Protein AF-A0A376UET5-F1 (afdb_monomer_lite)

Sequence (104 aa):
MTEWSPLFSEPHPSREFCVQYGETDYDFLCRMAAEEGIFFYEEHAYKSTDQSLVLCDTVRHLPESFEIPWNPNTRTEVSTLCISQFRYSAQIRPSSVVDQRLHL

Secondary structure (DSSP, 8-state):
--EEEEE-SS--PPPS-----SS-HHHHHHHHHHHHT-EEEEEE-SSSS-EEEEEESSGGGSPPP----B---TTS--SS--B-----------S---------

Structure (mmCIF, N/CA/C/O backbone):
data_AF-A0A376UET5-F1
#
_entry.id   AF-A0A376UET5-F1
#
loop_
_atom_site.group_PDB
_atom_site.id
_atom_site.type_symbol
_atom_site.label_atom_id
_atom_site.label_alt_id
_atom_site.label_comp_id
_atom_site.label_asym_id
_atom_site.label_entity_id
_atom_site.label_seq_id
_atom_site.pdbx_PDB_ins_code
_atom_site.Cartn_x
_atom_site.Cartn_y
_atom_site.Cartn_z
_atom_site.occupancy
_atom_site.B_iso_or_equiv
_atom_site.auth_seq_id
_atom_site.auth_comp_id
_atom_site.auth_asym_id
_atom_site.auth_atom_id
_atom_site.pdbx_PDB_model_num
ATOM 1 N N . MET A 1 1 ? 14.995 13.349 7.132 1.00 49.09 1 MET A N 1
ATOM 2 C CA . MET A 1 1 ? 13.699 12.815 7.596 1.00 49.09 1 MET A CA 1
ATOM 3 C C . MET A 1 1 ? 12.961 12.450 6.327 1.00 49.09 1 MET A C 1
ATOM 5 O O . MET A 1 1 ? 12.925 13.306 5.456 1.00 49.09 1 MET A O 1
ATOM 9 N N . THR A 1 2 ? 12.539 11.198 6.154 1.00 65.31 2 THR A N 1
ATOM 10 C CA . THR A 1 2 ? 11.835 10.767 4.936 1.00 65.31 2 THR A CA 1
ATOM 11 C C . THR A 1 2 ? 10.578 11.613 4.787 1.00 65.31 2 THR A C 1
ATOM 13 O O . THR A 1 2 ? 9.813 11.736 5.746 1.00 65.31 2 THR A O 1
ATOM 16 N N . GLU A 1 3 ? 10.414 12.265 3.640 1.00 87.50 3 GLU A N 1
ATOM 17 C CA . GLU A 1 3 ? 9.196 13.024 3.372 1.00 87.50 3 GLU A CA 1
ATOM 18 C C . GLU A 1 3 ? 8.019 12.059 3.191 1.00 87.50 3 GLU A C 1
ATOM 20 O O . GLU A 1 3 ? 8.202 10.868 2.925 1.00 87.50 3 GLU A O 1
ATOM 25 N N . TRP A 1 4 ? 6.800 12.548 3.403 1.00 91.12 4 TRP A N 1
ATOM 26 C CA . TRP A 1 4 ? 5.597 11.754 3.186 1.00 91.12 4 TRP A CA 1
ATOM 27 C C . TRP A 1 4 ? 4.508 12.598 2.543 1.00 91.12 4 TRP A C 1
ATOM 29 O O . TRP A 1 4 ? 4.446 13.814 2.732 1.00 91.12 4 TRP A O 1
ATOM 39 N N . SER A 1 5 ? 3.662 11.952 1.748 1.00 92.88 5 SER A N 1
ATOM 40 C CA . SER A 1 5 ? 2.622 12.610 0.960 1.00 92.88 5 SER A CA 1
ATOM 41 C C . SER A 1 5 ? 1.277 11.900 1.139 1.00 92.88 5 SER A C 1
ATOM 43 O O . SER A 1 5 ? 1.145 10.748 0.721 1.00 92.88 5 SER A O 1
ATOM 45 N N . PRO A 1 6 ? 0.274 12.555 1.758 1.00 92.88 6 PRO A N 1
ATOM 46 C CA . PRO A 1 6 ? -1.081 12.023 1.838 1.00 92.88 6 PRO A CA 1
ATOM 47 C C . PRO A 1 6 ? -1.866 12.332 0.562 1.00 92.88 6 PRO A C 1
ATOM 49 O O . PRO A 1 6 ? -2.157 13.492 0.271 1.00 92.88 6 PRO A O 1
ATOM 52 N N . LEU A 1 7 ? -2.255 11.292 -0.170 1.00 94.75 7 LEU A N 1
ATOM 53 C CA . LEU A 1 7 ? -3.112 11.366 -1.351 1.00 94.75 7 LEU A CA 1
ATOM 54 C C . LEU A 1 7 ? -4.430 10.639 -1.058 1.00 94.75 7 LEU A C 1
ATOM 56 O O . LEU A 1 7 ? -4.665 9.518 -1.508 1.00 94.75 7 LEU A O 1
ATOM 60 N N . PHE A 1 8 ? -5.274 11.275 -0.246 1.00 94.81 8 PHE A N 1
ATOM 61 C CA . PHE A 1 8 ? -6.587 10.751 0.133 1.00 94.81 8 PHE A CA 1
ATOM 62 C C . PHE A 1 8 ? -7.683 11.389 -0.716 1.00 94.81 8 PHE A C 1
ATOM 64 O O . PHE A 1 8 ? -7.653 12.587 -1.001 1.00 94.81 8 PHE A O 1
ATOM 71 N N . SER A 1 9 ? -8.638 10.576 -1.143 1.00 93.81 9 SER A N 1
ATOM 72 C CA . SER A 1 9 ? -9.798 10.992 -1.932 1.00 93.81 9 SER A CA 1
ATOM 73 C C . SER A 1 9 ? -11.008 11.247 -1.050 1.00 93.81 9 SER A C 1
ATOM 75 O O . SER A 1 9 ? -11.821 12.110 -1.370 1.00 93.81 9 SER A O 1
ATOM 77 N N . GLU A 1 10 ? -11.105 10.522 0.062 1.00 89.00 10 GLU A N 1
ATOM 78 C CA . GLU A 1 10 ? -12.180 10.643 1.035 1.00 89.00 10 GLU A CA 1
ATOM 79 C C . GLU A 1 10 ? -11.662 11.224 2.363 1.00 89.00 10 GLU A C 1
ATOM 81 O O . GLU A 1 10 ? -10.486 11.080 2.716 1.00 89.00 10 GLU A O 1
ATOM 86 N N . PRO A 1 11 ? -12.520 11.915 3.132 1.00 92.00 11 PRO A N 1
ATOM 87 C CA . PRO A 1 11 ? -12.155 12.365 4.464 1.00 92.00 11 PRO A CA 1
ATOM 88 C C . PRO A 1 11 ? -12.051 11.173 5.424 1.00 92.00 11 PRO A C 1
ATOM 90 O O . PRO A 1 11 ? -13.020 10.446 5.634 1.00 92.00 11 PRO A O 1
ATOM 93 N N . HIS A 1 12 ? -10.902 11.036 6.083 1.00 91.12 12 HIS A N 1
ATOM 94 C CA . HIS A 1 12 ? -10.703 10.086 7.177 1.00 91.12 12 HIS A CA 1
ATOM 95 C C . HIS A 1 12 ? -11.013 10.764 8.519 1.00 91.12 12 HIS A C 1
ATOM 97 O O . HIS A 1 12 ? -10.288 11.685 8.916 1.00 91.12 12 HIS A O 1
ATOM 103 N N . PRO A 1 13 ? -12.103 10.386 9.211 1.00 88.94 13 PRO A N 1
ATOM 104 C CA . PRO A 1 13 ? -12.528 11.074 10.419 1.00 88.94 13 PRO A CA 1
ATOM 105 C C . PRO A 1 13 ? -11.542 10.854 11.567 1.00 88.94 13 PRO A C 1
ATOM 107 O O . PRO A 1 13 ? -11.029 9.756 11.788 1.00 88.94 13 PRO A O 1
ATOM 110 N N . SER A 1 14 ? -11.326 11.909 12.351 1.00 89.81 14 SER A N 1
ATOM 111 C CA . SER A 1 14 ? -10.572 11.807 13.597 1.00 89.81 14 SER A CA 1
ATOM 112 C C . SER A 1 14 ? -11.225 10.803 14.539 1.00 89.81 14 SER A C 1
ATOM 114 O O . SER A 1 14 ? -12.443 10.786 14.718 1.00 89.81 14 SER A O 1
ATOM 116 N N . ARG A 1 15 ? -10.392 9.994 15.184 1.00 89.56 15 ARG A N 1
ATOM 117 C CA . ARG A 1 15 ? -10.835 9.004 16.165 1.00 89.56 15 ARG A CA 1
ATOM 118 C C . ARG A 1 15 ? -10.931 9.642 17.539 1.00 89.56 15 ARG A C 1
ATOM 120 O O . ARG A 1 15 ? -10.042 10.392 17.930 1.00 89.56 15 ARG A O 1
ATOM 127 N N . GLU A 1 16 ? -11.982 9.302 18.279 1.00 90.19 16 GLU A N 1
ATOM 128 C CA . GLU A 1 16 ? -12.148 9.760 19.665 1.00 90.19 16 GLU A CA 1
ATOM 129 C C . GLU A 1 16 ? -11.083 9.152 20.584 1.00 90.19 16 GLU A C 1
ATOM 131 O O . GLU A 1 16 ? -10.532 9.838 21.442 1.00 90.19 16 GLU A O 1
ATOM 136 N N . PHE A 1 17 ? -10.745 7.878 20.355 1.00 88.00 17 PHE A N 1
ATOM 137 C CA . PHE A 1 17 ? -9.721 7.151 21.098 1.00 88.00 17 PHE A CA 1
ATOM 138 C C . PHE A 1 17 ? -8.852 6.321 20.154 1.00 88.00 17 PHE A C 1
ATOM 140 O O . PHE A 1 17 ? -9.352 5.589 19.299 1.00 88.00 17 PHE A O 1
ATOM 147 N N . CYS A 1 18 ? -7.536 6.419 20.328 1.00 92.00 18 CYS A N 1
ATOM 148 C CA . CYS A 1 18 ? -6.554 5.611 19.619 1.00 92.00 18 CYS A CA 1
ATOM 149 C C . CYS A 1 18 ? -5.354 5.377 20.540 1.00 92.00 18 CYS A C 1
ATOM 151 O O . CYS A 1 18 ? -4.799 6.331 21.084 1.00 92.00 18 CYS A O 1
ATOM 153 N N . VAL A 1 19 ? -4.982 4.116 20.752 1.00 94.81 19 VAL A N 1
ATOM 154 C CA . VAL A 1 19 ? -3.875 3.732 21.636 1.00 94.81 19 VAL A CA 1
ATOM 155 C C . VAL A 1 19 ? -2.894 2.840 20.888 1.00 94.81 19 VAL A C 1
ATOM 157 O O . VAL A 1 19 ? -3.306 2.000 20.090 1.00 94.81 19 VAL A O 1
ATOM 160 N N . GLN A 1 20 ? -1.608 3.019 21.182 1.00 96.75 20 GLN A N 1
ATOM 161 C CA . GLN A 1 20 ? -0.526 2.128 20.779 1.00 96.75 20 GLN A CA 1
ATOM 162 C C . GLN A 1 20 ? -0.061 1.381 22.030 1.00 96.75 20 GLN A C 1
ATOM 164 O O . GLN A 1 20 ? 0.455 1.994 22.968 1.00 96.75 20 GLN A O 1
ATOM 169 N N . TYR A 1 21 ? -0.283 0.068 22.085 1.00 96.94 21 TYR A N 1
ATOM 170 C CA . TYR A 1 21 ? 0.038 -0.731 23.269 1.00 96.94 21 TYR A CA 1
ATOM 171 C C . TYR A 1 21 ? 0.625 -2.085 22.886 1.00 96.94 21 TYR A C 1
ATOM 173 O O . TYR A 1 21 ? -0.037 -2.899 22.250 1.00 96.94 21 TYR A O 1
ATOM 181 N N . GLY A 1 22 ? 1.862 -2.341 23.317 1.00 97.00 22 GLY A N 1
ATOM 182 C CA . GLY A 1 22 ? 2.532 -3.624 23.084 1.00 97.00 22 GLY A CA 1
ATOM 183 C C . GLY A 1 22 ? 2.863 -3.916 21.615 1.00 97.00 22 GLY A C 1
ATOM 184 O O . GLY A 1 22 ? 3.158 -5.062 21.292 1.00 97.00 22 GLY A O 1
ATOM 185 N N . GLU A 1 23 ? 2.824 -2.907 20.743 1.00 98.00 23 GLU A N 1
ATOM 186 C CA . GLU A 1 23 ? 3.093 -3.012 19.304 1.00 98.00 23 GLU A CA 1
ATOM 187 C C . GLU A 1 23 ? 4.158 -1.991 18.866 1.00 98.00 23 GLU A C 1
ATOM 189 O O . GLU A 1 23 ? 4.350 -0.957 19.517 1.00 98.00 23 GLU A O 1
ATOM 194 N N . THR A 1 24 ? 4.878 -2.292 17.780 1.00 98.31 24 THR A N 1
ATOM 195 C CA . THR A 1 24 ? 5.867 -1.366 17.205 1.00 98.31 24 THR A CA 1
ATOM 196 C C . THR A 1 24 ? 5.179 -0.207 16.482 1.00 98.31 24 THR A C 1
ATOM 198 O O . THR A 1 24 ? 4.013 -0.312 16.107 1.00 98.31 24 THR A O 1
ATOM 201 N N . ASP A 1 25 ? 5.904 0.886 16.228 1.00 96.69 25 ASP A N 1
ATOM 202 C CA . ASP A 1 25 ? 5.364 2.022 15.462 1.00 96.69 25 ASP A CA 1
ATOM 203 C C . ASP A 1 25 ? 4.890 1.595 14.064 1.00 96.69 25 ASP A C 1
ATOM 205 O O . ASP A 1 25 ? 3.872 2.072 13.567 1.00 96.69 25 ASP A O 1
ATOM 209 N N . TYR A 1 26 ? 5.608 0.658 13.438 1.00 95.44 26 TYR A N 1
ATOM 210 C CA . TYR A 1 26 ? 5.241 0.124 12.131 1.00 95.44 26 TYR A CA 1
ATOM 211 C C . TYR A 1 26 ? 3.945 -0.690 12.187 1.00 95.44 26 TYR A C 1
ATOM 213 O O . TYR A 1 26 ? 3.058 -0.473 11.362 1.00 95.44 26 TYR A O 1
ATOM 221 N N . ASP A 1 27 ? 3.813 -1.590 13.166 1.00 97.75 27 ASP A N 1
ATOM 222 C CA . ASP A 1 27 ? 2.606 -2.411 13.322 1.00 97.75 27 ASP A CA 1
ATOM 223 C C . ASP A 1 27 ? 1.382 -1.539 13.617 1.00 97.75 27 ASP A C 1
ATOM 225 O O . ASP A 1 27 ? 0.323 -1.733 13.015 1.00 97.75 27 ASP A O 1
ATOM 229 N N . PHE A 1 28 ? 1.561 -0.519 14.464 1.00 96.69 28 PHE A N 1
ATOM 230 C CA . PHE A 1 28 ? 0.534 0.472 14.756 1.00 96.69 28 PHE A CA 1
ATOM 231 C C . PHE A 1 28 ? 0.070 1.180 13.478 1.00 96.69 28 PHE A C 1
ATOM 233 O O . PHE A 1 28 ? -1.120 1.168 13.166 1.00 96.69 28 PHE A O 1
ATOM 240 N N . LEU A 1 29 ? 0.995 1.738 12.688 1.00 94.44 29 LEU A N 1
ATOM 241 C CA . LEU A 1 29 ? 0.662 2.409 11.427 1.00 94.44 29 LEU A CA 1
ATOM 242 C C . LEU A 1 29 ? -0.014 1.467 10.424 1.00 94.44 29 LEU A C 1
ATOM 244 O O . LEU A 1 29 ? -0.993 1.863 9.793 1.00 94.44 29 LEU A O 1
ATOM 248 N N . CYS A 1 30 ? 0.457 0.224 10.296 1.00 96.31 30 CYS A N 1
ATOM 249 C CA . CYS A 1 30 ? -0.147 -0.766 9.402 1.00 96.31 30 CYS A CA 1
ATOM 250 C C . CYS A 1 30 ? -1.588 -1.079 9.797 1.00 96.31 30 CYS A C 1
ATOM 252 O O . CYS A 1 30 ? -2.469 -1.125 8.938 1.00 96.31 30 CYS A O 1
ATOM 254 N N . ARG A 1 31 ? -1.839 -1.274 11.094 1.00 96.19 31 ARG A N 1
ATOM 255 C CA . ARG A 1 31 ? -3.185 -1.527 11.604 1.00 96.19 31 ARG A CA 1
ATOM 256 C C . ARG A 1 31 ? -4.096 -0.325 11.366 1.00 96.19 31 ARG A C 1
ATOM 258 O O . ARG A 1 31 ? -5.196 -0.500 10.851 1.00 96.19 31 ARG A O 1
ATOM 265 N N . MET A 1 32 ? -3.626 0.887 11.664 1.00 94.88 32 MET A N 1
ATOM 266 C CA . MET A 1 32 ? -4.390 2.115 11.427 1.00 94.88 32 MET A CA 1
ATOM 267 C C . MET A 1 32 ? -4.722 2.314 9.945 1.00 94.88 32 MET A C 1
ATOM 269 O O . MET A 1 32 ? -5.864 2.618 9.612 1.00 94.88 32 MET A O 1
ATOM 273 N N . ALA A 1 33 ? -3.752 2.097 9.055 1.00 94.75 33 ALA A N 1
ATOM 274 C CA . ALA A 1 33 ? -3.956 2.204 7.617 1.00 94.75 33 ALA A CA 1
ATOM 275 C C . ALA A 1 33 ? -4.969 1.162 7.113 1.00 94.75 33 ALA A C 1
ATOM 277 O O . ALA A 1 33 ? -5.898 1.508 6.389 1.00 94.75 33 ALA A O 1
ATOM 278 N N . ALA A 1 34 ? -4.859 -0.093 7.562 1.00 94.81 34 ALA A N 1
ATOM 279 C CA . ALA A 1 34 ? -5.775 -1.163 7.174 1.00 94.81 34 ALA A CA 1
ATOM 280 C C . ALA A 1 34 ? -7.228 -0.898 7.605 1.00 94.81 34 ALA A C 1
ATOM 282 O O . ALA A 1 34 ? -8.148 -1.170 6.835 1.00 94.81 34 ALA A O 1
ATOM 283 N N . GLU A 1 35 ? -7.444 -0.353 8.807 1.00 92.88 35 GLU A N 1
ATOM 284 C CA . GLU A 1 35 ? -8.784 -0.002 9.299 1.00 92.88 35 GLU A CA 1
ATOM 285 C C . GLU A 1 35 ? -9.456 1.103 8.466 1.00 92.88 35 GLU A C 1
ATOM 287 O O . GLU A 1 35 ? -10.681 1.122 8.354 1.00 92.88 35 GLU A O 1
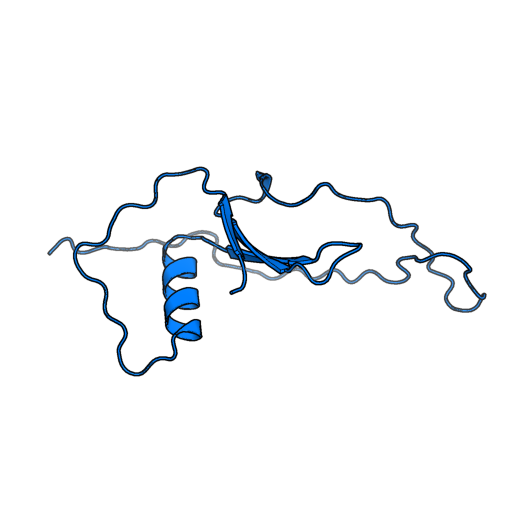ATOM 292 N N . GLU A 1 36 ? -8.665 1.996 7.869 1.00 93.00 36 GLU A N 1
ATOM 293 C CA . GLU A 1 36 ? -9.131 3.106 7.029 1.00 93.00 36 GLU A CA 1
ATOM 294 C C .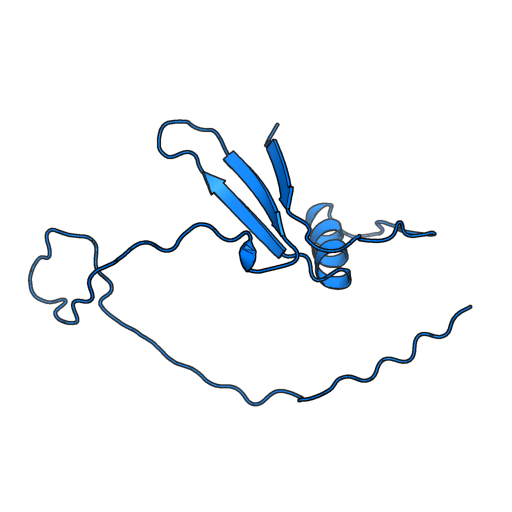 GLU A 1 36 ? -9.098 2.784 5.523 1.00 93.00 36 GLU A C 1
ATOM 296 O O . GLU A 1 36 ? -9.474 3.617 4.703 1.00 93.00 36 GLU A O 1
ATOM 301 N N . GLY A 1 37 ? -8.643 1.589 5.129 1.00 94.00 37 GLY A N 1
ATOM 302 C CA . GLY A 1 37 ? -8.472 1.229 3.716 1.00 94.00 37 GLY A CA 1
ATOM 303 C C . GLY A 1 37 ? -7.315 1.957 3.018 1.00 94.00 37 GLY A C 1
ATOM 304 O O . GLY A 1 37 ? -7.288 2.034 1.791 1.00 94.00 37 GLY A O 1
ATOM 305 N N . ILE A 1 38 ? -6.356 2.473 3.786 1.00 95.94 38 ILE A N 1
ATOM 306 C CA . ILE A 1 38 ? -5.165 3.160 3.289 1.00 95.94 38 ILE A CA 1
ATOM 307 C C . ILE A 1 38 ? -4.071 2.129 2.992 1.00 95.94 38 ILE A C 1
ATOM 309 O O . ILE A 1 38 ? -3.763 1.257 3.805 1.00 95.94 38 ILE A O 1
ATOM 313 N N . PHE A 1 39 ? -3.434 2.263 1.835 1.00 95.25 39 PHE A N 1
ATOM 314 C CA . PHE A 1 39 ? -2.194 1.580 1.483 1.00 95.25 39 PHE A CA 1
ATOM 315 C C . PHE A 1 39 ? -1.081 2.606 1.253 1.00 95.25 39 PHE A C 1
ATOM 317 O O . PHE A 1 39 ? -1.330 3.805 1.130 1.00 95.25 39 PHE A O 1
ATOM 324 N N . PHE A 1 40 ? 0.164 2.141 1.204 1.00 95.06 40 PHE A N 1
ATOM 325 C CA . PHE A 1 40 ? 1.309 3.013 0.978 1.00 95.06 40 PHE A CA 1
ATOM 326 C C . PHE A 1 40 ? 2.377 2.347 0.117 1.00 95.06 40 PHE A C 1
ATOM 328 O O . PHE A 1 40 ? 2.475 1.120 0.057 1.00 95.06 40 PHE A O 1
ATOM 335 N N . TYR A 1 41 ? 3.176 3.172 -0.551 1.00 93.19 41 TYR A N 1
ATOM 336 C CA . TYR A 1 41 ? 4.336 2.756 -1.331 1.00 93.19 41 TYR A CA 1
ATOM 337 C C . TYR A 1 41 ? 5.448 3.800 -1.223 1.00 93.19 41 TYR A C 1
ATOM 339 O O . TYR A 1 41 ? 5.211 4.951 -0.857 1.00 93.19 41 TYR A O 1
ATOM 347 N N . GLU A 1 42 ? 6.674 3.388 -1.526 1.00 92.12 42 GLU A N 1
ATOM 348 C CA . GLU A 1 42 ? 7.813 4.298 -1.571 1.00 92.12 42 GLU A CA 1
ATOM 349 C C . GLU A 1 42 ? 8.030 4.808 -2.989 1.00 92.12 42 GLU A C 1
ATOM 351 O O . GLU A 1 42 ? 8.075 4.029 -3.945 1.00 92.12 42 GLU A O 1
ATOM 356 N N . GLU A 1 43 ? 8.218 6.115 -3.111 1.00 90.00 43 GLU A N 1
ATOM 357 C CA . GLU A 1 43 ? 8.665 6.750 -4.338 1.00 90.00 43 GLU A CA 1
ATOM 358 C C . GLU A 1 43 ? 10.131 7.154 -4.191 1.00 90.00 43 GLU A C 1
ATOM 360 O O . GLU A 1 43 ? 10.516 7.846 -3.245 1.00 90.00 43 GLU A O 1
ATOM 365 N N . HIS A 1 44 ? 10.950 6.691 -5.135 1.00 88.62 44 HIS A N 1
ATOM 366 C CA . HIS A 1 44 ? 12.386 6.948 -5.180 1.00 88.62 44 HIS A CA 1
ATOM 367 C C . HIS A 1 44 ? 12.693 7.862 -6.358 1.00 88.62 44 HIS A C 1
ATOM 369 O O . HIS A 1 44 ? 12.347 7.558 -7.504 1.00 88.62 44 HIS A O 1
ATOM 375 N N . ALA A 1 45 ? 13.368 8.976 -6.093 1.00 82.38 45 ALA A N 1
ATOM 376 C CA . ALA A 1 45 ? 13.765 9.890 -7.146 1.00 82.38 45 ALA A CA 1
ATOM 377 C C . ALA A 1 45 ? 14.795 9.234 -8.080 1.00 82.38 45 ALA A C 1
ATOM 379 O O . ALA A 1 45 ? 15.800 8.675 -7.654 1.00 82.38 45 ALA A O 1
ATOM 380 N N . TYR A 1 46 ? 14.590 9.356 -9.394 1.00 77.38 46 TYR A N 1
ATOM 381 C CA . TYR A 1 46 ? 15.458 8.705 -10.387 1.00 77.38 46 TYR A CA 1
ATOM 382 C C . TYR A 1 46 ? 16.913 9.214 -10.374 1.00 77.38 46 TYR A C 1
ATOM 384 O O . TYR A 1 46 ? 17.826 8.518 -10.814 1.00 77.38 46 TYR A O 1
ATOM 392 N N . LYS A 1 47 ? 17.139 10.457 -9.928 1.00 83.94 47 LYS A N 1
ATOM 393 C CA . LYS A 1 47 ? 18.444 11.143 -10.012 1.00 83.94 47 LYS A CA 1
ATOM 394 C C . LYS A 1 47 ? 19.015 11.588 -8.667 1.00 83.94 47 LYS A C 1
ATOM 396 O O . LYS A 1 47 ? 20.137 12.091 -8.647 1.00 83.94 47 LYS A O 1
ATOM 401 N N . SER A 1 48 ? 18.268 11.452 -7.580 1.00 84.81 48 SER A N 1
ATOM 402 C CA . SER A 1 48 ? 18.698 11.853 -6.239 1.00 84.81 48 SER A CA 1
ATOM 403 C C . SER A 1 48 ? 18.477 10.711 -5.254 1.00 84.81 48 SER A C 1
ATOM 405 O O . SER A 1 48 ? 17.929 9.670 -5.598 1.00 84.81 48 SER A O 1
ATOM 407 N N . THR A 1 49 ? 18.943 10.894 -4.023 1.00 84.94 49 THR A N 1
ATOM 408 C CA . THR A 1 49 ? 18.683 9.973 -2.908 1.00 84.94 49 THR A CA 1
ATOM 409 C C . THR A 1 49 ? 17.375 10.302 -2.190 1.00 84.94 49 THR A C 1
ATOM 411 O O . THR A 1 49 ? 17.191 9.897 -1.044 1.00 84.94 49 THR A O 1
ATOM 414 N N . ASP A 1 50 ? 16.511 11.103 -2.817 1.00 87.06 50 ASP A N 1
ATOM 415 C CA . ASP A 1 50 ? 15.250 11.507 -2.217 1.00 87.06 50 ASP A CA 1
ATOM 416 C C . ASP A 1 50 ? 14.276 10.333 -2.271 1.00 87.06 50 ASP A C 1
ATOM 418 O O . ASP A 1 50 ? 14.075 9.704 -3.315 1.00 87.06 50 ASP A O 1
ATOM 422 N N . GLN A 1 51 ? 13.688 10.049 -1.117 1.00 88.56 51 GLN A N 1
ATOM 423 C CA . GLN A 1 51 ? 12.706 8.999 -0.921 1.00 88.56 51 GLN A CA 1
ATOM 424 C C . GLN A 1 51 ? 11.515 9.608 -0.188 1.00 88.56 51 GLN A C 1
ATOM 426 O O . GLN A 1 51 ? 11.691 10.291 0.828 1.00 88.56 51 GLN A O 1
ATOM 431 N N . SER A 1 52 ? 10.316 9.331 -0.690 1.00 91.31 52 SER A N 1
ATOM 432 C CA . SER A 1 52 ? 9.066 9.747 -0.064 1.00 91.31 52 SER A CA 1
ATOM 433 C C . SER A 1 52 ? 8.154 8.549 0.161 1.00 91.31 52 SER A C 1
ATOM 435 O O . SER A 1 52 ? 8.102 7.629 -0.659 1.00 91.31 52 SER A O 1
ATOM 437 N N . LEU A 1 53 ? 7.435 8.555 1.281 1.00 93.31 53 LEU A N 1
ATOM 438 C CA . LEU A 1 53 ? 6.366 7.601 1.547 1.00 93.31 53 LEU A CA 1
ATOM 439 C C . LEU A 1 53 ? 5.034 8.189 1.079 1.00 93.31 53 LEU A C 1
ATOM 441 O O . LEU A 1 53 ? 4.565 9.195 1.615 1.00 93.31 53 LEU A O 1
ATOM 445 N N . VAL A 1 54 ? 4.397 7.541 0.113 1.00 94.25 54 VAL A N 1
ATOM 446 C CA . VAL A 1 54 ? 3.094 7.963 -0.400 1.00 94.25 54 VAL A CA 1
ATOM 447 C C . VAL A 1 54 ? 2.002 7.130 0.259 1.00 94.25 54 VAL A C 1
ATOM 449 O O . VAL A 1 54 ? 2.079 5.904 0.251 1.00 94.25 54 VAL A O 1
ATOM 45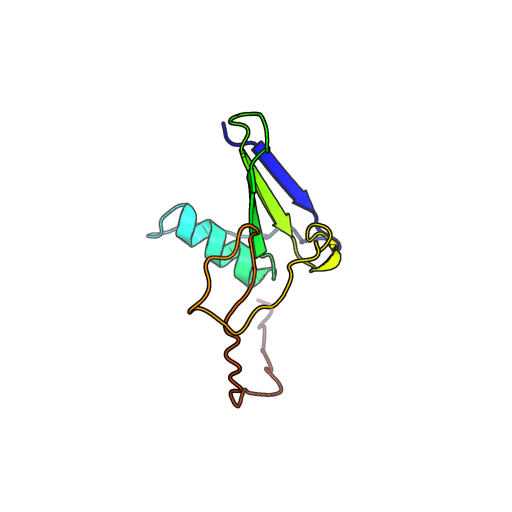2 N N . LEU A 1 55 ? 0.991 7.791 0.827 1.00 95.38 55 LEU A N 1
ATOM 453 C CA . LEU A 1 55 ? -0.186 7.155 1.423 1.00 95.38 55 LEU A CA 1
ATOM 454 C C . LEU A 1 55 ? -1.411 7.415 0.543 1.00 95.38 55 LEU A C 1
ATOM 456 O O . LEU A 1 55 ? -1.657 8.558 0.162 1.00 95.38 55 LEU A O 1
ATOM 460 N N . CYS A 1 56 ? -2.182 6.374 0.230 1.00 96.25 56 CYS A N 1
ATOM 461 C CA . CYS A 1 56 ? -3.323 6.442 -0.683 1.00 96.25 56 CYS A CA 1
ATOM 462 C C . CYS A 1 56 ? -4.497 5.586 -0.202 1.00 96.25 56 CYS A C 1
ATOM 464 O O . CYS A 1 56 ? -4.302 4.492 0.317 1.00 96.25 56 CYS A O 1
ATOM 466 N N . ASP A 1 57 ? -5.720 6.046 -0.455 1.00 96.19 57 ASP A N 1
ATOM 467 C CA . ASP A 1 57 ? -6.972 5.298 -0.236 1.00 96.19 57 ASP A CA 1
ATOM 468 C C . ASP A 1 57 ? -7.584 4.765 -1.548 1.00 96.19 57 ASP A C 1
ATOM 470 O O . ASP A 1 57 ? -8.551 4.003 -1.560 1.00 96.19 57 ASP A O 1
ATOM 474 N N . THR A 1 58 ? -7.009 5.155 -2.689 1.00 94.25 58 THR A N 1
ATOM 475 C CA . THR A 1 58 ? -7.491 4.794 -4.019 1.00 94.25 58 THR A CA 1
ATOM 476 C C . THR A 1 58 ? -6.346 4.546 -4.987 1.00 94.25 58 THR A C 1
ATOM 478 O O . THR A 1 58 ? -5.280 5.154 -4.916 1.00 94.25 58 THR A O 1
ATOM 481 N N . VAL A 1 59 ? -6.605 3.697 -5.978 1.00 92.50 59 VAL A N 1
ATOM 482 C CA . VAL A 1 59 ? -5.657 3.391 -7.057 1.00 92.50 59 VAL A CA 1
ATOM 483 C C . VAL A 1 59 ? -5.461 4.545 -8.045 1.00 92.50 59 VAL A C 1
ATOM 485 O O . VAL A 1 59 ? -4.566 4.479 -8.878 1.00 92.50 59 VAL A O 1
ATOM 488 N N . ARG A 1 60 ? -6.285 5.602 -7.982 1.00 90.56 60 ARG A N 1
ATOM 489 C CA . ARG A 1 60 ? -6.175 6.769 -8.881 1.00 90.56 60 ARG A CA 1
ATOM 490 C C . ARG A 1 60 ? -4.884 7.558 -8.691 1.00 90.56 60 ARG A C 1
ATOM 492 O O . ARG A 1 60 ? -4.458 8.221 -9.626 1.00 90.56 60 ARG A O 1
ATOM 499 N N . HIS A 1 61 ? -4.308 7.488 -7.495 1.00 89.19 61 HIS A N 1
ATOM 500 C CA . HIS A 1 61 ? -3.075 8.188 -7.141 1.00 89.19 61 HIS A CA 1
ATOM 501 C C . HIS A 1 61 ? -1.822 7.355 -7.420 1.00 89.19 61 HIS A C 1
ATOM 503 O O . HIS A 1 61 ? -0.720 7.802 -7.125 1.00 89.19 61 HIS A O 1
ATOM 509 N N . LEU A 1 62 ? -1.974 6.151 -7.987 1.00 90.38 62 LEU A N 1
ATOM 510 C CA . LEU A 1 62 ? -0.828 5.366 -8.427 1.00 90.38 62 LEU A CA 1
ATOM 511 C C . LEU A 1 62 ? -0.111 6.068 -9.593 1.00 90.38 62 LEU A C 1
ATOM 513 O O . LEU A 1 62 ? -0.775 6.702 -10.420 1.00 90.38 62 LEU A O 1
ATOM 517 N N . PRO A 1 63 ? 1.222 5.915 -9.701 1.00 88.75 63 PRO A N 1
ATOM 518 C CA . PRO A 1 63 ? 1.982 6.457 -10.819 1.00 88.75 63 PRO A CA 1
ATOM 519 C C . PRO A 1 63 ? 1.454 5.966 -12.168 1.00 88.75 63 PRO A C 1
ATOM 521 O O . PRO A 1 63 ? 0.921 4.855 -12.280 1.00 88.75 63 PRO A O 1
ATOM 524 N N . GLU A 1 64 ? 1.650 6.774 -13.210 1.00 89.12 64 GLU A N 1
ATOM 525 C CA . GLU A 1 64 ? 1.308 6.367 -14.571 1.00 89.12 64 GLU A CA 1
ATOM 526 C C . GLU A 1 64 ? 2.037 5.075 -14.956 1.00 89.12 64 GLU A C 1
ATOM 528 O O . GLU A 1 64 ? 3.218 4.866 -14.662 1.00 89.12 64 GLU A O 1
ATOM 533 N N . SER A 1 65 ? 1.315 4.187 -15.638 1.00 87.75 65 SER A N 1
ATOM 534 C CA . SER A 1 65 ? 1.901 2.962 -16.167 1.00 87.75 65 SER A CA 1
ATOM 535 C C . SER A 1 65 ? 2.925 3.277 -17.252 1.00 87.75 65 SER A C 1
ATOM 537 O O . SER A 1 65 ? 2.734 4.195 -18.048 1.00 87.75 65 SER A O 1
ATOM 539 N N . PHE A 1 66 ? 3.941 2.432 -17.363 1.00 89.69 66 PHE A N 1
ATOM 540 C CA . PHE A 1 66 ? 4.911 2.471 -18.450 1.00 89.69 66 PHE A CA 1
ATOM 541 C C . PHE A 1 66 ? 4.861 1.179 -19.266 1.00 89.69 66 PHE A C 1
ATOM 543 O O . PHE A 1 66 ? 4.451 0.122 -18.779 1.00 89.69 66 PHE A O 1
ATOM 550 N N . GLU A 1 67 ? 5.281 1.262 -20.525 1.00 92.44 67 GLU A N 1
ATOM 551 C CA . GLU A 1 67 ? 5.343 0.099 -21.402 1.00 92.44 67 GLU A CA 1
ATOM 552 C C . GLU A 1 67 ? 6.590 -0.745 -21.104 1.00 92.44 67 GLU A C 1
ATOM 554 O O . GLU A 1 67 ? 7.705 -0.230 -21.008 1.00 92.44 67 GLU A O 1
ATOM 559 N N . ILE A 1 68 ? 6.407 -2.064 -20.998 1.00 93.25 68 ILE A N 1
ATOM 560 C CA . ILE A 1 68 ? 7.499 -3.040 -20.910 1.00 93.25 68 ILE A CA 1
ATOM 561 C C . ILE A 1 68 ? 7.252 -4.128 -21.957 1.00 93.25 68 ILE A C 1
ATOM 563 O O . ILE A 1 68 ? 6.181 -4.743 -21.944 1.00 93.25 68 ILE A O 1
ATOM 567 N N . PRO A 1 69 ? 8.212 -4.416 -22.854 1.00 93.38 69 PRO A N 1
ATOM 568 C CA . PRO A 1 69 ? 8.037 -5.453 -23.861 1.00 93.38 69 PRO A CA 1
ATOM 569 C C . PRO A 1 69 ? 7.941 -6.841 -23.219 1.00 93.38 69 PRO A C 1
ATOM 571 O O . PRO A 1 69 ? 8.612 -7.139 -22.229 1.00 93.38 69 PRO A O 1
ATOM 574 N N . TRP A 1 70 ? 7.141 -7.724 -23.816 1.00 92.56 70 TRP A N 1
ATOM 575 C CA . TRP A 1 70 ? 7.097 -9.138 -23.449 1.00 92.56 70 TRP A CA 1
ATOM 576 C C . TRP A 1 70 ? 7.971 -9.969 -24.391 1.00 92.56 70 TRP A C 1
ATOM 578 O O . TRP A 1 70 ? 7.831 -9.884 -25.611 1.00 92.56 70 TRP A O 1
ATOM 588 N N . ASN A 1 71 ? 8.853 -10.797 -23.831 1.00 91.56 71 ASN A N 1
ATOM 589 C CA . ASN A 1 71 ? 9.671 -11.742 -24.581 1.00 91.56 71 ASN A CA 1
ATOM 590 C C . ASN A 1 71 ? 9.728 -13.113 -23.875 1.00 91.56 71 ASN A C 1
ATOM 592 O O . ASN A 1 71 ? 10.479 -13.272 -22.911 1.00 91.56 71 ASN A O 1
ATOM 596 N N . PRO A 1 72 ? 9.010 -14.139 -24.368 1.00 90.19 72 PRO A N 1
ATOM 597 C CA . PRO A 1 72 ? 9.044 -15.479 -23.780 1.00 90.19 72 PRO A CA 1
ATOM 598 C C . PRO A 1 72 ? 10.355 -16.238 -24.051 1.00 90.19 72 PRO A C 1
ATOM 600 O O . PRO A 1 72 ? 10.615 -17.265 -23.422 1.00 90.19 72 PRO A O 1
ATOM 603 N N . ASN A 1 73 ? 11.188 -15.771 -24.989 1.00 88.12 73 ASN A N 1
ATOM 604 C CA . ASN A 1 73 ? 12.440 -16.427 -25.353 1.00 88.12 73 ASN A CA 1
ATOM 605 C C . ASN A 1 73 ? 13.572 -15.988 -24.423 1.00 88.12 73 ASN A C 1
ATOM 607 O O . ASN A 1 73 ? 14.295 -15.036 -24.700 1.00 88.12 73 ASN A O 1
ATOM 611 N N . THR A 1 74 ? 13.783 -16.746 -23.349 1.00 79.88 74 THR A N 1
ATOM 612 C CA . THR A 1 74 ? 14.886 -16.517 -22.396 1.00 79.88 74 THR A CA 1
ATOM 613 C C . THR A 1 74 ? 16.244 -17.044 -22.873 1.00 79.88 74 THR A C 1
ATOM 615 O O . THR A 1 74 ? 17.236 -16.915 -22.163 1.00 79.88 74 THR A O 1
ATOM 618 N N . ARG A 1 75 ? 16.303 -17.675 -24.056 1.00 79.25 75 ARG A N 1
ATOM 619 C CA . ARG A 1 75 ? 17.514 -18.329 -24.592 1.00 79.25 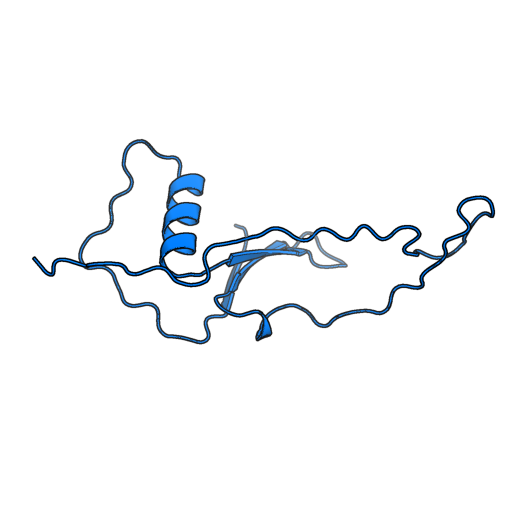75 ARG A CA 1
ATOM 620 C C . ARG A 1 75 ? 18.425 -17.399 -25.387 1.00 79.25 75 ARG A C 1
ATOM 622 O O . ARG A 1 75 ? 19.603 -17.694 -25.535 1.00 79.25 75 ARG A O 1
ATOM 629 N N . THR A 1 76 ? 17.872 -16.331 -25.943 1.00 76.81 76 THR A N 1
ATOM 630 C CA . THR A 1 76 ? 18.617 -15.314 -26.687 1.00 76.81 76 THR A CA 1
ATOM 631 C C . THR A 1 76 ? 18.914 -14.153 -25.758 1.00 76.81 76 THR A C 1
ATOM 633 O O . THR A 1 76 ? 18.017 -13.726 -25.032 1.00 76.81 76 THR A O 1
ATOM 636 N N . GLU A 1 77 ? 20.137 -13.630 -25.793 1.00 76.56 77 GLU A N 1
ATOM 637 C CA . GLU A 1 77 ? 20.459 -12.395 -25.080 1.00 76.56 77 GLU A CA 1
ATOM 638 C C . GLU A 1 77 ? 19.524 -11.273 -25.546 1.00 76.56 77 GLU A C 1
ATOM 640 O O . GLU A 1 77 ? 19.358 -11.033 -26.743 1.00 76.56 77 GLU A O 1
ATOM 645 N N . VAL A 1 78 ? 18.875 -10.615 -24.585 1.00 78.25 78 VAL A N 1
ATOM 646 C CA . VAL A 1 78 ? 17.981 -9.483 -24.831 1.00 78.25 78 VAL A CA 1
ATOM 647 C C . VAL A 1 78 ? 18.695 -8.225 -24.360 1.00 78.25 78 VAL A C 1
ATOM 649 O O . VAL A 1 78 ? 19.136 -8.155 -23.216 1.00 78.25 78 VAL A O 1
ATOM 652 N N . SER A 1 79 ? 18.802 -7.221 -25.229 1.00 79.56 79 SER A N 1
ATOM 653 C CA . SER A 1 79 ? 19.459 -5.941 -24.926 1.00 79.56 79 SER A CA 1
ATOM 654 C C . SER A 1 79 ? 18.597 -4.977 -24.103 1.00 79.56 79 SER A C 1
ATOM 656 O O . SER A 1 79 ? 19.091 -3.962 -23.622 1.00 79.56 79 SER A O 1
ATOM 658 N N . THR A 1 80 ? 17.300 -5.260 -23.974 1.00 87.81 80 THR A N 1
ATOM 659 C CA . THR A 1 80 ? 16.296 -4.371 -23.376 1.00 87.81 80 THR A CA 1
ATOM 660 C C . THR A 1 80 ? 15.547 -5.095 -22.260 1.00 87.81 80 THR A C 1
ATOM 662 O O . THR A 1 80 ? 15.274 -6.293 -22.362 1.00 87.81 80 THR A O 1
ATOM 665 N N . LEU A 1 81 ? 15.195 -4.367 -21.197 1.00 89.56 81 LEU A N 1
ATOM 666 C CA . LEU A 1 81 ? 14.365 -4.887 -20.108 1.00 89.56 81 LEU A CA 1
ATOM 667 C C . LEU A 1 81 ? 13.019 -5.375 -20.658 1.00 89.56 81 LEU A C 1
ATOM 669 O O . LEU A 1 81 ? 12.354 -4.655 -21.399 1.00 89.56 81 LEU A O 1
ATOM 673 N N . CYS A 1 82 ? 12.632 -6.600 -20.308 1.00 92.06 82 CYS A N 1
ATOM 674 C CA . CYS A 1 82 ? 11.407 -7.234 -20.787 1.00 92.06 82 CYS A CA 1
ATOM 675 C C . CYS A 1 82 ? 10.805 -8.166 -19.727 1.00 92.06 82 CYS A C 1
ATOM 677 O O . CYS A 1 82 ? 11.507 -8.670 -18.848 1.00 92.06 82 CYS A O 1
ATOM 679 N N . ILE A 1 83 ? 9.501 -8.424 -19.827 1.00 93.94 83 ILE A N 1
ATOM 680 C CA . ILE A 1 83 ? 8.818 -9.467 -19.054 1.00 93.94 83 ILE A CA 1
ATOM 681 C C . ILE A 1 83 ? 8.900 -10.771 -19.846 1.00 93.94 83 ILE A C 1
ATOM 683 O O . ILE A 1 83 ? 8.559 -10.794 -21.024 1.00 93.94 83 ILE A O 1
ATOM 687 N N . SER A 1 84 ? 9.301 -11.875 -19.219 1.00 93.19 84 SER A N 1
ATOM 688 C CA . SER A 1 84 ? 9.431 -13.174 -19.903 1.00 93.19 84 SER A CA 1
ATOM 689 C C . SER A 1 84 ? 8.446 -14.239 -19.436 1.00 93.19 84 SER A C 1
ATOM 691 O O . SER A 1 84 ? 8.199 -15.216 -20.143 1.00 93.19 84 SER A O 1
ATOM 693 N N . GLN A 1 85 ? 7.825 -14.043 -18.274 1.00 93.56 85 GLN A N 1
ATOM 694 C CA . GLN A 1 85 ? 6.878 -14.986 -17.701 1.00 93.56 85 GLN A CA 1
ATOM 695 C C . GLN A 1 85 ? 5.723 -14.249 -17.030 1.00 93.56 85 GLN A C 1
ATOM 697 O O . GLN A 1 85 ? 5.928 -13.302 -16.278 1.00 93.56 85 GLN A O 1
ATOM 702 N N . PHE A 1 86 ? 4.515 -14.767 -17.235 1.00 94.75 86 PHE A N 1
ATOM 703 C CA . PHE A 1 86 ? 3.338 -14.414 -16.454 1.00 94.75 86 PHE A CA 1
ATOM 704 C C . PHE A 1 86 ? 2.849 -15.644 -15.692 1.00 94.75 86 PHE A C 1
ATOM 706 O O . PHE A 1 86 ? 2.927 -16.772 -16.186 1.00 94.75 86 PHE A O 1
ATOM 713 N N . ARG A 1 87 ? 2.349 -15.434 -14.475 1.00 95.75 87 ARG A N 1
ATOM 714 C CA . ARG A 1 87 ? 1.643 -16.450 -13.689 1.00 95.75 87 ARG A CA 1
ATOM 715 C C . ARG A 1 87 ? 0.319 -15.855 -13.250 1.00 95.75 87 ARG A C 1
ATOM 717 O O . ARG A 1 87 ? 0.294 -14.754 -12.714 1.00 95.75 87 ARG A O 1
ATOM 724 N N . TYR A 1 88 ? -0.758 -16.590 -13.477 1.00 96.25 88 TYR A N 1
ATOM 725 C CA . TYR A 1 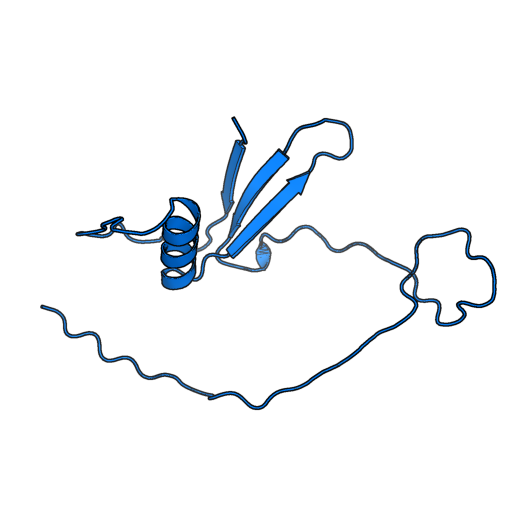88 ? -2.098 -16.193 -13.076 1.00 96.25 88 TYR A CA 1
ATOM 726 C C . TYR A 1 88 ? -2.623 -17.173 -12.030 1.00 96.25 88 TYR A C 1
ATOM 728 O O . TYR A 1 88 ? -2.466 -18.386 -12.180 1.00 96.25 88 TYR A O 1
ATOM 736 N N . SER A 1 89 ? -3.237 -16.647 -10.974 1.00 97.12 89 SER A N 1
ATOM 737 C CA . SER A 1 89 ? -3.911 -17.429 -9.944 1.00 97.12 89 SER A CA 1
ATOM 738 C C . SER A 1 89 ? -5.267 -16.808 -9.624 1.00 97.12 89 SER A C 1
ATOM 740 O O . SER A 1 89 ? -5.437 -15.591 -9.646 1.00 97.12 89 SER A O 1
ATOM 742 N N . ALA A 1 90 ? -6.240 -17.663 -9.326 1.00 96.81 90 ALA A N 1
ATOM 743 C CA . ALA A 1 90 ? -7.564 -17.270 -8.867 1.00 96.81 90 ALA A CA 1
ATOM 744 C C . ALA A 1 90 ? -7.882 -18.027 -7.573 1.00 96.81 90 ALA A C 1
ATOM 746 O O . ALA A 1 90 ? -7.493 -19.185 -7.410 1.00 96.81 90 ALA A O 1
ATOM 747 N N . GLN A 1 91 ? -8.566 -17.365 -6.642 1.00 96.88 91 GLN A N 1
ATOM 748 C CA . GLN A 1 91 ? -8.933 -17.912 -5.336 1.00 96.88 91 GLN A CA 1
ATOM 749 C C . GLN A 1 91 ? -10.398 -17.577 -5.039 1.00 96.88 91 GLN A C 1
ATOM 751 O O . GLN A 1 91 ? -10.828 -16.451 -5.286 1.00 96.88 91 GLN A O 1
ATOM 756 N N . ILE A 1 92 ? -11.154 -18.532 -4.488 1.00 97.06 92 ILE A N 1
ATOM 757 C CA . ILE A 1 92 ? -12.520 -18.285 -4.002 1.00 97.06 92 ILE A CA 1
ATOM 758 C C . ILE A 1 92 ? -12.432 -17.441 -2.725 1.00 97.06 92 ILE A C 1
ATOM 760 O O . ILE A 1 92 ? -11.628 -17.741 -1.842 1.00 97.06 92 ILE A O 1
ATOM 764 N N . ARG A 1 93 ? -13.254 -16.391 -2.621 1.00 95.69 93 ARG A N 1
ATOM 765 C CA . ARG A 1 93 ? -13.329 -15.503 -1.451 1.00 95.69 93 ARG A CA 1
ATOM 766 C C . ARG A 1 93 ? -14.788 -15.205 -1.090 1.00 95.69 93 ARG A C 1
ATOM 768 O O . ARG A 1 93 ? -15.636 -15.265 -1.982 1.00 95.69 93 ARG A O 1
ATOM 775 N N . PRO A 1 94 ? -15.096 -14.888 0.183 1.00 96.38 94 PRO A N 1
ATOM 776 C CA . PRO A 1 94 ? -16.421 -14.408 0.564 1.00 96.38 94 PRO A CA 1
ATOM 777 C C . PRO A 1 94 ? -16.821 -13.181 -0.264 1.00 96.38 94 PRO A C 1
ATOM 779 O O . PRO A 1 94 ? -16.022 -12.263 -0.435 1.00 96.38 94 PRO A O 1
ATOM 782 N N . SER A 1 95 ? -18.054 -13.162 -0.771 1.00 95.31 95 SER A N 1
ATOM 783 C CA . SER A 1 95 ? -18.584 -12.050 -1.574 1.00 95.31 95 SER A CA 1
ATOM 784 C C . SER A 1 95 ? -19.099 -10.882 -0.733 1.00 95.31 95 SER A C 1
ATOM 786 O O . SER A 1 95 ? -19.337 -9.803 -1.265 1.00 95.31 95 SER A O 1
ATOM 788 N N . SER A 1 96 ? -19.324 -11.100 0.563 1.00 94.38 96 SER A N 1
ATOM 789 C CA . SER A 1 96 ? -19.877 -10.105 1.477 1.00 94.38 96 SER A CA 1
ATOM 790 C C . SER A 1 96 ? -19.367 -10.324 2.892 1.00 94.38 96 SER A C 1
ATOM 792 O O . SER A 1 96 ? -19.231 -11.464 3.338 1.00 94.38 96 SER A O 1
ATOM 794 N N . VAL A 1 97 ? -19.172 -9.222 3.605 1.00 92.06 97 VAL A N 1
ATOM 795 C CA . VAL A 1 97 ? -18.896 -9.189 5.039 1.00 92.06 97 VAL A CA 1
ATOM 796 C C . VAL A 1 97 ? -19.944 -8.279 5.667 1.00 92.06 97 VAL A C 1
ATOM 798 O O . VAL A 1 97 ? -20.213 -7.200 5.143 1.00 92.06 97 VAL A O 1
ATOM 801 N N . VAL A 1 98 ? -20.567 -8.734 6.750 1.00 93.06 98 VAL A N 1
ATOM 802 C CA . VAL A 1 98 ? -21.517 -7.939 7.533 1.00 93.06 98 VAL A CA 1
ATOM 803 C C . VAL A 1 98 ? -20.884 -7.721 8.894 1.00 93.06 98 VAL A C 1
ATOM 805 O O . VAL A 1 98 ? -20.606 -8.692 9.595 1.00 93.06 98 VAL A O 1
ATOM 808 N N . ASP A 1 99 ? -20.650 -6.460 9.235 1.00 87.56 99 ASP A N 1
ATOM 809 C CA . ASP A 1 99 ? -20.123 -6.058 10.534 1.00 87.56 99 ASP A CA 1
ATOM 810 C C . ASP A 1 99 ? -21.229 -5.399 11.368 1.00 87.56 99 ASP A C 1
ATOM 812 O O . ASP A 1 99 ? -22.039 -4.626 10.851 1.00 87.56 99 ASP A O 1
ATOM 816 N N . GLN A 1 100 ? -21.283 -5.728 12.657 1.00 83.19 100 GLN A N 1
ATOM 817 C CA . GLN A 1 100 ? -22.209 -5.130 13.614 1.00 83.19 100 GLN A CA 1
ATOM 818 C C . GLN A 1 100 ? -21.409 -4.279 14.593 1.00 83.19 100 GLN A C 1
ATOM 820 O O . GLN A 1 100 ? -20.970 -4.748 15.643 1.00 83.19 100 GLN A O 1
ATOM 825 N N . ARG A 1 101 ? -21.252 -2.996 14.262 1.00 75.12 101 ARG A N 1
ATOM 826 C CA . ARG A 1 101 ? -20.704 -2.016 15.198 1.00 75.12 101 ARG A CA 1
ATOM 827 C C . ARG A 1 101 ? -21.761 -1.681 16.249 1.00 75.12 101 ARG A C 1
ATOM 829 O O . ARG A 1 101 ? -22.746 -1.008 15.960 1.00 75.12 101 ARG A O 1
ATOM 836 N N . LEU A 1 102 ? -21.556 -2.155 17.476 1.00 60.47 102 LEU A N 1
ATOM 837 C CA . LEU A 1 102 ? -22.273 -1.640 18.640 1.00 60.47 102 LEU A CA 1
ATOM 838 C C . LEU A 1 102 ? -21.766 -0.218 18.897 1.00 60.47 102 LEU A C 1
ATOM 840 O O . LEU A 1 102 ? -20.609 -0.030 19.269 1.00 60.47 102 LEU A O 1
ATOM 844 N N . HIS A 1 103 ? -22.611 0.780 18.654 1.00 54.31 103 HIS A N 1
ATOM 845 C CA . HIS A 1 103 ? -22.368 2.133 19.143 1.00 54.31 103 HIS A CA 1
ATOM 846 C C . HIS A 1 103 ? -22.604 2.122 20.658 1.00 54.31 103 HIS A C 1
ATOM 848 O O . HIS A 1 103 ? -23.749 2.016 21.100 1.00 54.31 103 HIS A O 1
ATOM 854 N N . LEU A 1 104 ? -21.512 2.126 21.425 1.00 48.41 104 LEU A N 1
ATOM 855 C CA . LEU A 1 104 ? -21.511 2.431 22.857 1.00 48.41 104 LEU A CA 1
ATOM 856 C C . LEU A 1 104 ? -21.361 3.937 23.053 1.00 48.41 104 LEU A C 1
ATOM 858 O O . LEU A 1 104 ? -20.597 4.537 22.265 1.00 48.41 104 LEU A O 1
#

Radius of gyr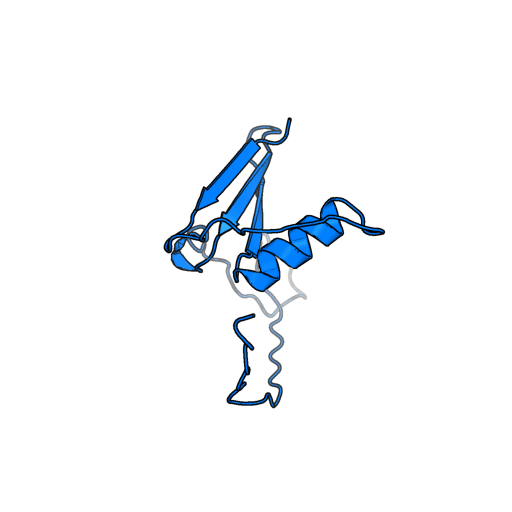ation: 20.21 Å; chains: 1; bounding box: 43×31×50 Å

Foldseek 3Di:
DAAEEEDEPDDDDDDPDDDDDPDDPVVSVVVVCVVLQKDWDWDQDPPDRHIYIYIYNDPVPPDDDDDAAEDLPPPDDDPGGHHNDDDDDDDDDDPDDDDDDDDD

Organism: Escherichia coli (NCBI:txid562)

pLDDT: mean 89.64, std 9.36, range [48.41, 98.31]